Protein AF-W1XRI5-F1 (afdb_monomer_lite)

Foldseek 3Di:
DDDDDDPDVVDPPVVDPDVVRDDDDDDDDDPPVVQPDFDDDDPFKTKRWDQDPVGIDIDMDGPDDDPPDDDDD

Sequence (73 aa):
ELMTGIFADNQPDFTWLDAYEEKRFEQYFLPYHSLGMVQNASRDAVIKLQRSERGIEWGLYAISPLNGYRLAI

Radius of gyration: 17.69 Å; chains: 1; bounding box: 40×35×48 Å

Structure (mmCIF, N/CA/C/O backbone):
data_AF-W1XRI5-F1
#
_entry.id   AF-W1XRI5-F1
#
loop_
_atom_site.group_PDB
_atom_site.id
_atom_site.type_symbol
_atom_site.label_atom_id
_atom_site.label_alt_id
_atom_site.label_comp_id
_atom_site.label_asym_id
_atom_site.label_entity_id
_atom_site.label_seq_id
_atom_site.pdbx_PDB_ins_code
_atom_site.Cartn_x
_atom_site.Cartn_y
_atom_site.Cartn_z
_atom_site.occupancy
_atom_site.B_iso_or_equiv
_at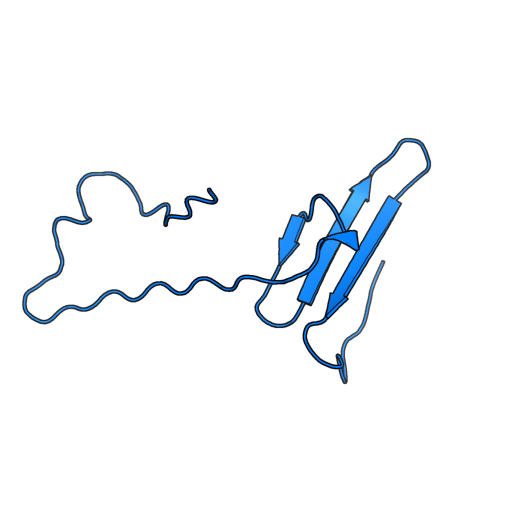om_site.auth_seq_id
_atom_site.auth_comp_id
_atom_site.auth_asym_id
_atom_site.auth_atom_id
_atom_site.pdbx_PDB_model_num
ATOM 1 N N . GLU A 1 1 ? -0.995 19.353 -3.636 1.00 53.88 1 GLU A N 1
ATOM 2 C CA . GLU A 1 1 ? -0.472 18.323 -4.558 1.00 53.88 1 GLU A CA 1
ATOM 3 C C . GLU A 1 1 ? -0.023 17.118 -3.747 1.00 53.88 1 GLU A C 1
ATOM 5 O O . GLU A 1 1 ? 0.451 17.309 -2.632 1.00 53.88 1 GLU A O 1
ATOM 10 N N . LEU A 1 2 ? -0.215 15.902 -4.263 1.00 67.25 2 LEU A N 1
ATOM 11 C CA . LEU A 1 2 ? 0.288 14.671 -3.652 1.00 67.25 2 LEU A CA 1
ATOM 12 C C . LEU A 1 2 ? 1.484 14.201 -4.483 1.00 67.25 2 LEU A C 1
ATOM 14 O O . LEU A 1 2 ? 1.304 13.692 -5.586 1.00 67.25 2 LEU A O 1
ATOM 18 N N . MET A 1 3 ? 2.696 14.408 -3.975 1.00 75.69 3 MET A N 1
ATOM 19 C CA . MET A 1 3 ? 3.905 13.859 -4.583 1.00 75.69 3 MET A CA 1
ATOM 20 C C . MET A 1 3 ? 4.132 12.465 -4.016 1.00 75.69 3 MET A C 1
ATOM 22 O O . MET A 1 3 ? 4.271 12.285 -2.809 1.00 75.69 3 MET A O 1
ATOM 26 N N . THR A 1 4 ? 4.131 11.476 -4.897 1.00 75.81 4 THR A N 1
ATOM 27 C CA . THR A 1 4 ? 4.443 10.093 -4.556 1.00 75.81 4 THR A CA 1
ATOM 28 C C . THR A 1 4 ? 5.734 9.715 -5.267 1.00 75.81 4 THR A C 1
ATOM 30 O O . THR A 1 4 ? 6.049 10.237 -6.334 1.00 75.81 4 THR A O 1
ATOM 33 N N . GLY A 1 5 ? 6.507 8.830 -4.660 1.00 71.81 5 GLY A N 1
ATOM 34 C CA . GLY A 1 5 ? 7.773 8.364 -5.202 1.00 71.81 5 GLY A CA 1
ATOM 35 C C . GLY A 1 5 ? 8.045 6.957 -4.707 1.00 71.81 5 GLY A C 1
ATOM 36 O O . GLY A 1 5 ? 7.284 6.408 -3.908 1.00 71.81 5 GLY A O 1
ATOM 37 N N . ILE A 1 6 ? 9.124 6.369 -5.191 1.00 72.56 6 ILE A N 1
ATOM 38 C CA . ILE A 1 6 ? 9.623 5.097 -4.691 1.00 72.56 6 ILE A CA 1
ATOM 39 C C . ILE A 1 6 ? 10.847 5.377 -3.817 1.00 72.56 6 ILE A C 1
ATOM 41 O O . ILE A 1 6 ? 11.717 6.159 -4.193 1.00 72.56 6 ILE A O 1
ATOM 45 N N . PHE A 1 7 ? 10.908 4.751 -2.643 1.00 64.50 7 PHE A N 1
ATOM 46 C CA . PHE A 1 7 ? 12.156 4.639 -1.898 1.00 64.50 7 PHE A CA 1
ATOM 47 C C . PHE A 1 7 ? 12.877 3.401 -2.433 1.00 64.50 7 PHE A C 1
ATOM 49 O O . PHE A 1 7 ? 12.578 2.281 -2.026 1.00 64.50 7 PHE A O 1
ATOM 56 N N . ALA A 1 8 ? 13.739 3.597 -3.427 1.00 61.38 8 ALA A N 1
ATOM 57 C CA . ALA A 1 8 ? 14.721 2.588 -3.811 1.00 61.38 8 ALA A CA 1
ATOM 58 C C . ALA A 1 8 ? 15.972 2.785 -2.949 1.00 61.38 8 ALA A C 1
ATOM 60 O O . ALA A 1 8 ? 16.192 3.892 -2.453 1.00 61.38 8 ALA A O 1
ATOM 61 N N . ASP A 1 9 ? 16.757 1.727 -2.746 1.00 61.25 9 ASP A N 1
ATOM 62 C CA . ASP A 1 9 ? 18.006 1.788 -1.982 1.00 61.25 9 ASP A CA 1
ATOM 63 C C . ASP A 1 9 ? 18.904 2.899 -2.562 1.00 61.25 9 ASP A C 1
ATOM 65 O O . ASP A 1 9 ? 19.398 2.808 -3.683 1.00 61.25 9 ASP A O 1
ATOM 69 N N . ASN A 1 10 ? 18.976 4.036 -1.863 1.00 58.50 10 ASN A N 1
ATOM 70 C CA . ASN A 1 10 ? 19.433 5.320 -2.407 1.00 58.50 10 ASN A CA 1
ATOM 71 C C . ASN A 1 10 ? 20.952 5.514 -2.244 1.00 58.50 10 ASN A C 1
ATOM 73 O O . ASN A 1 10 ? 21.434 6.561 -1.804 1.00 58.50 10 ASN A O 1
ATOM 77 N N . GLN A 1 11 ? 21.722 4.492 -2.586 1.00 54.94 11 GLN A N 1
ATOM 78 C CA . GLN A 1 11 ? 23.144 4.609 -2.905 1.00 54.94 11 GLN A CA 1
ATOM 79 C C . GLN A 1 11 ? 23.285 4.179 -4.370 1.00 54.94 11 GLN A C 1
ATOM 81 O O . GLN A 1 11 ? 22.554 3.307 -4.813 1.00 54.94 11 GLN A O 1
ATOM 86 N N . PRO A 1 12 ? 24.094 4.894 -5.157 1.00 55.22 12 PRO A N 1
ATOM 87 C CA . PRO A 1 12 ? 23.702 5.647 -6.351 1.00 55.22 12 PRO A CA 1
ATOM 88 C C . PRO A 1 12 ? 23.215 4.789 -7.543 1.00 55.22 12 PRO A C 1
ATOM 90 O O . PRO A 1 12 ? 23.795 4.861 -8.621 1.00 55.22 12 PRO A O 1
ATOM 93 N N . ASP A 1 13 ? 22.126 4.028 -7.414 1.00 54.38 13 ASP A N 1
ATOM 94 C CA . ASP A 1 13 ? 21.836 2.933 -8.356 1.00 54.38 13 ASP A CA 1
ATOM 95 C C . ASP A 1 13 ? 20.485 3.032 -9.087 1.00 54.38 13 ASP A C 1
ATOM 97 O O . ASP A 1 13 ? 20.063 2.090 -9.751 1.00 54.38 13 ASP A O 1
ATOM 101 N N . PHE A 1 14 ? 19.852 4.213 -9.131 1.00 50.62 14 PHE A N 1
ATOM 102 C CA . PHE A 1 14 ? 19.030 4.526 -10.319 1.00 50.62 14 PHE A CA 1
ATOM 103 C C . PHE A 1 14 ? 19.898 4.708 -11.580 1.00 50.62 14 PHE A C 1
ATOM 105 O O . PHE A 1 14 ? 19.372 4.796 -12.687 1.00 50.62 14 PHE A O 1
ATOM 112 N N . THR A 1 15 ? 21.223 4.758 -11.411 1.00 52.62 15 THR A N 1
ATOM 113 C CA . THR A 1 15 ? 22.226 4.967 -12.462 1.00 52.62 15 THR A CA 1
ATOM 114 C C . THR A 1 15 ? 22.560 3.697 -13.257 1.00 52.62 15 THR A C 1
ATOM 116 O O . THR A 1 15 ? 23.239 3.800 -14.274 1.00 52.62 15 THR A O 1
ATOM 119 N N . TRP A 1 16 ? 22.070 2.519 -12.853 1.00 63.38 16 TRP A N 1
ATOM 120 C CA . TRP A 1 16 ? 22.375 1.247 -13.521 1.00 63.38 16 TRP A CA 1
ATOM 121 C C . TRP A 1 16 ? 21.089 0.509 -13.897 1.00 63.38 16 TRP A C 1
ATOM 123 O O . TRP A 1 16 ? 20.695 -0.471 -13.274 1.00 63.38 16 TRP A O 1
ATOM 133 N N . LEU A 1 17 ? 20.397 1.033 -14.907 1.00 72.50 17 LEU A N 1
ATOM 134 C CA . LEU A 1 17 ? 19.646 0.166 -15.808 1.00 72.50 17 LEU A CA 1
ATOM 135 C C . LEU A 1 17 ? 20.674 -0.393 -16.793 1.00 72.50 17 LEU A C 1
ATOM 137 O O . LEU A 1 17 ? 21.293 0.386 -17.525 1.00 72.50 17 LEU A O 1
ATOM 141 N N . ASP A 1 18 ? 20.890 -1.706 -16.792 1.00 82.12 18 ASP A N 1
ATOM 142 C CA . ASP A 1 18 ? 21.742 -2.343 -17.793 1.00 82.12 18 ASP A CA 1
ATOM 143 C C . ASP A 1 18 ? 21.173 -2.123 -19.205 1.00 82.12 18 ASP A C 1
ATOM 145 O O . ASP A 1 18 ? 20.005 -1.767 -19.403 1.00 82.12 18 ASP A O 1
ATOM 149 N N . ALA A 1 19 ? 22.001 -2.334 -20.231 1.00 87.81 19 ALA A N 1
ATOM 150 C CA . ALA A 1 19 ? 21.520 -2.271 -21.605 1.00 87.81 19 ALA A CA 1
ATOM 151 C C . ALA A 1 19 ? 20.337 -3.240 -21.784 1.00 87.81 19 ALA A C 1
ATOM 153 O O . ALA A 1 19 ? 20.482 -4.444 -21.577 1.00 87.81 19 ALA A O 1
ATOM 154 N N . TYR A 1 20 ? 19.191 -2.698 -22.207 1.00 89.06 20 TYR A N 1
ATOM 155 C CA . TYR A 1 20 ? 17.914 -3.409 -22.358 1.00 89.06 20 TYR A CA 1
ATOM 156 C C . TYR A 1 20 ? 17.199 -3.805 -21.047 1.00 89.06 20 TYR A C 1
ATOM 158 O O . TYR A 1 20 ? 16.273 -4.614 -21.095 1.00 89.06 20 TYR A O 1
ATOM 166 N N . GLU A 1 21 ? 17.560 -3.229 -19.896 1.00 87.75 21 GLU A N 1
ATOM 167 C CA . GLU A 1 21 ? 16.831 -3.424 -18.635 1.00 87.75 21 GLU A CA 1
ATOM 168 C C . GLU A 1 21 ? 15.655 -2.439 -18.475 1.00 87.75 21 GLU A C 1
ATOM 170 O O . GLU A 1 21 ? 15.783 -1.240 -18.726 1.00 87.75 21 GLU A O 1
ATOM 175 N N . GLU A 1 22 ? 14.508 -2.939 -17.996 1.00 86.62 22 GLU A N 1
ATOM 176 C CA . GLU A 1 22 ? 13.344 -2.140 -17.595 1.00 86.62 22 GLU A CA 1
ATOM 177 C C . GLU A 1 22 ? 13.002 -2.407 -16.122 1.00 86.62 22 GLU A C 1
ATOM 179 O O . GLU A 1 22 ? 12.859 -3.556 -15.699 1.00 86.62 22 GLU A O 1
ATOM 184 N N . LYS A 1 23 ? 12.795 -1.338 -15.344 1.00 82.81 23 LYS A N 1
ATOM 185 C CA . LYS A 1 23 ? 12.203 -1.413 -14.002 1.00 82.81 23 LYS A CA 1
ATOM 186 C C . LYS A 1 23 ? 10.832 -0.740 -14.013 1.00 82.81 23 LYS A C 1
ATOM 188 O O . LYS A 1 23 ? 10.707 0.418 -14.405 1.00 82.81 23 LYS A O 1
ATOM 193 N N . ARG A 1 24 ? 9.808 -1.448 -13.531 1.00 83.56 24 ARG A N 1
ATOM 194 C CA . ARG A 1 24 ? 8.428 -0.950 -13.429 1.00 83.56 24 ARG A CA 1
ATOM 195 C C . ARG A 1 24 ? 8.046 -0.726 -11.973 1.00 83.56 24 ARG A C 1
ATOM 197 O O . ARG A 1 24 ? 8.223 -1.610 -11.139 1.00 83.56 24 ARG A O 1
ATOM 204 N N . PHE A 1 25 ? 7.457 0.430 -11.691 1.00 84.25 25 PHE A N 1
ATOM 205 C CA . PHE A 1 25 ? 6.758 0.691 -10.438 1.00 84.25 25 PHE A CA 1
ATOM 206 C C . PHE A 1 25 ? 5.284 0.973 -10.731 1.00 84.25 25 PHE A C 1
ATOM 208 O O . PHE A 1 25 ? 4.934 1.496 -11.788 1.00 84.25 25 PHE A O 1
ATOM 215 N N . GLU A 1 26 ? 4.413 0.618 -9.792 1.00 86.88 26 GLU A N 1
ATOM 216 C CA . GLU A 1 26 ? 2.975 0.844 -9.903 1.00 86.88 26 GLU A CA 1
ATOM 217 C C . GLU A 1 26 ? 2.461 1.448 -8.603 1.00 86.88 26 GLU A C 1
ATOM 219 O O . GLU A 1 26 ? 2.849 1.024 -7.514 1.00 86.88 26 GLU A O 1
ATOM 224 N N . GLN A 1 27 ? 1.571 2.427 -8.719 1.00 88.06 27 GLN A N 1
ATOM 225 C CA . GLN A 1 27 ? 0.929 3.080 -7.585 1.00 88.06 27 GLN A CA 1
ATOM 226 C C . GLN A 1 27 ? -0.584 3.004 -7.753 1.00 88.06 27 GLN A C 1
ATOM 228 O O . GLN A 1 27 ? -1.119 3.289 -8.824 1.00 88.06 27 GLN A O 1
ATOM 233 N N . TYR A 1 28 ? -1.266 2.627 -6.676 1.00 88.38 28 TYR A N 1
ATOM 234 C CA . TYR A 1 28 ? -2.717 2.499 -6.635 1.00 88.38 28 TYR A CA 1
ATOM 235 C C . TYR A 1 28 ? -3.283 3.579 -5.721 1.00 88.38 28 TYR A C 1
ATOM 237 O O . TYR A 1 28 ? -2.985 3.611 -4.528 1.00 88.38 28 TYR A O 1
ATOM 245 N N . PHE A 1 29 ? -4.108 4.461 -6.282 1.00 88.56 29 PHE A N 1
ATOM 246 C CA . PHE A 1 29 ? -4.801 5.502 -5.531 1.00 88.56 29 PHE A CA 1
ATOM 247 C C . PHE A 1 29 ? -6.201 5.014 -5.173 1.00 88.56 29 PHE A C 1
ATOM 249 O O . PHE A 1 29 ? -7.029 4.772 -6.050 1.00 88.56 29 PHE A O 1
ATOM 256 N N . LEU A 1 30 ? -6.451 4.847 -3.876 1.00 88.75 30 LEU A N 1
ATOM 257 C CA . LEU A 1 30 ? -7.672 4.247 -3.349 1.00 88.75 30 LEU A CA 1
ATOM 258 C C . LEU A 1 30 ? -8.493 5.294 -2.577 1.00 88.75 30 LEU A C 1
ATOM 260 O O . LEU A 1 30 ? -7.927 6.004 -1.744 1.00 88.75 30 LEU A O 1
ATOM 264 N N . PRO A 1 31 ? -9.818 5.400 -2.785 1.00 87.88 31 PRO A N 1
ATOM 265 C CA . PRO A 1 31 ? -10.642 6.423 -2.141 1.00 87.88 31 PRO A CA 1
ATOM 266 C C . PRO A 1 31 ? -11.110 5.995 -0.733 1.00 87.88 31 PRO A C 1
ATOM 268 O O . PRO A 1 31 ? -12.303 5.956 -0.446 1.00 87.88 31 PRO A O 1
ATOM 271 N N . TYR A 1 32 ? -10.179 5.690 0.178 1.00 89.19 32 TYR A N 1
ATOM 272 C CA . TYR A 1 32 ? -10.475 5.192 1.536 1.00 89.19 32 TYR A CA 1
ATOM 273 C C . TYR A 1 32 ? -10.657 6.293 2.601 1.00 89.19 32 TYR A C 1
ATOM 275 O O . TYR A 1 32 ? -10.449 6.048 3.788 1.00 89.19 32 TYR A O 1
ATOM 283 N N . HIS A 1 33 ? -11.051 7.510 2.211 1.00 82.94 33 HIS A N 1
ATOM 284 C CA . HIS A 1 33 ? -11.056 8.704 3.077 1.00 82.94 33 HIS A CA 1
ATOM 285 C C . HIS A 1 33 ? -11.705 8.492 4.463 1.00 82.94 33 HIS A C 1
ATOM 287 O O . HIS A 1 33 ? -11.220 9.022 5.459 1.00 82.94 33 HIS A O 1
ATOM 293 N N . SER A 1 34 ? -12.766 7.683 4.556 1.00 84.50 34 SER A N 1
ATOM 294 C CA . SER A 1 34 ? -13.466 7.399 5.817 1.00 84.50 34 SER A CA 1
ATOM 295 C C . SER A 1 34 ? -12.637 6.634 6.858 1.00 84.50 34 SER A C 1
ATOM 297 O O . SER A 1 34 ? -12.979 6.678 8.036 1.00 84.50 34 SER A O 1
ATOM 299 N N . LEU A 1 35 ? -11.567 5.932 6.462 1.00 88.88 35 LEU A N 1
ATOM 300 C CA . LEU A 1 35 ? -10.706 5.184 7.388 1.00 88.88 35 LEU A CA 1
ATOM 301 C C . LEU A 1 35 ? -9.650 6.059 8.080 1.00 88.88 35 LEU A C 1
ATOM 303 O O . LEU A 1 35 ? -9.120 5.659 9.117 1.00 88.88 35 LEU A O 1
ATOM 307 N N . GLY A 1 36 ? -9.346 7.245 7.547 1.00 87.44 36 GLY A N 1
ATOM 308 C CA . GLY A 1 36 ? -8.283 8.103 8.070 1.00 87.44 36 GLY A CA 1
ATOM 309 C C . GLY A 1 36 ? -6.891 7.484 7.896 1.00 87.44 36 GLY A C 1
ATOM 310 O O . GLY A 1 36 ? -6.538 7.032 6.808 1.00 87.44 36 GLY A O 1
ATOM 311 N N . MET A 1 37 ? -6.079 7.489 8.960 1.00 87.44 37 MET A N 1
ATOM 312 C CA . MET A 1 37 ? -4.728 6.922 8.926 1.00 87.44 37 MET A CA 1
ATOM 313 C C . MET A 1 37 ? -4.773 5.391 8.972 1.00 87.44 37 MET A C 1
ATOM 315 O O . MET A 1 37 ? -5.266 4.797 9.934 1.00 87.44 37 MET A O 1
ATOM 319 N N . VAL A 1 38 ? -4.220 4.767 7.934 1.00 90.75 38 VAL A N 1
ATOM 320 C CA . VAL A 1 38 ? -4.215 3.313 7.727 1.00 90.75 38 VAL A CA 1
ATOM 321 C C . VAL A 1 38 ? -2.799 2.768 7.869 1.00 90.75 38 VAL A C 1
ATOM 323 O O . VAL A 1 38 ? -1.833 3.451 7.537 1.00 90.75 38 VAL A O 1
ATOM 326 N N . GLN A 1 39 ? -2.673 1.552 8.399 1.00 89.25 39 GLN A N 1
ATOM 327 C CA . GLN A 1 39 ? -1.377 0.926 8.689 1.00 89.25 39 GLN A CA 1
ATOM 328 C C . GLN A 1 39 ? -0.986 -0.092 7.619 1.00 89.25 39 GLN A C 1
ATOM 330 O O . GLN A 1 39 ? 0.198 -0.360 7.441 1.00 89.25 39 GLN A O 1
ATOM 335 N N . ASN A 1 40 ? -1.967 -0.673 6.922 1.00 90.94 40 ASN A N 1
ATOM 336 C CA . ASN A 1 40 ? -1.716 -1.675 5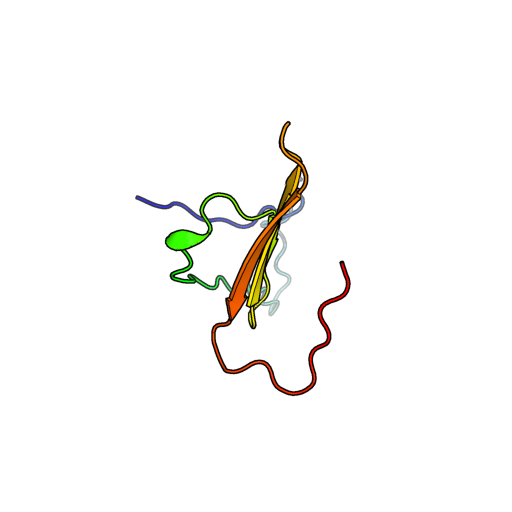.900 1.00 90.94 40 ASN A CA 1
ATOM 337 C C . ASN A 1 40 ? -2.716 -1.549 4.744 1.00 90.94 40 ASN A C 1
ATOM 339 O O . ASN A 1 40 ? -3.901 -1.282 4.955 1.00 90.94 40 ASN A O 1
ATOM 343 N N . ALA A 1 41 ? -2.233 -1.739 3.521 1.00 91.06 41 ALA A N 1
ATOM 344 C CA . ALA A 1 41 ? -3.028 -1.647 2.307 1.00 91.06 41 ALA A CA 1
ATOM 345 C C . ALA A 1 41 ? -2.474 -2.586 1.233 1.00 91.06 41 ALA A C 1
ATOM 347 O O . ALA A 1 41 ? -1.263 -2.753 1.097 1.00 91.06 41 ALA A O 1
ATOM 348 N N . SER A 1 42 ? -3.372 -3.167 0.445 1.00 91.06 42 SER A N 1
ATOM 349 C CA . SER A 1 42 ? -3.066 -3.928 -0.763 1.00 91.06 42 SER A CA 1
ATOM 350 C C . SER A 1 42 ? -3.894 -3.409 -1.944 1.00 91.06 42 SER A C 1
ATOM 352 O O . SER A 1 42 ? -4.635 -2.432 -1.827 1.00 91.06 42 SER A O 1
ATOM 354 N N . ARG A 1 43 ? -3.787 -4.085 -3.095 1.00 90.44 43 ARG A N 1
ATOM 355 C CA . ARG A 1 43 ? -4.642 -3.841 -4.271 1.00 90.44 43 ARG A CA 1
ATOM 356 C C . ARG A 1 43 ? -6.097 -4.263 -4.067 1.00 90.44 43 ARG A C 1
ATOM 358 O O . ARG A 1 43 ? -6.921 -3.932 -4.910 1.00 90.44 43 ARG A O 1
ATOM 365 N N . ASP A 1 44 ? -6.398 -4.981 -2.987 1.00 91.38 44 ASP A N 1
ATOM 366 C CA . ASP A 1 44 ? -7.721 -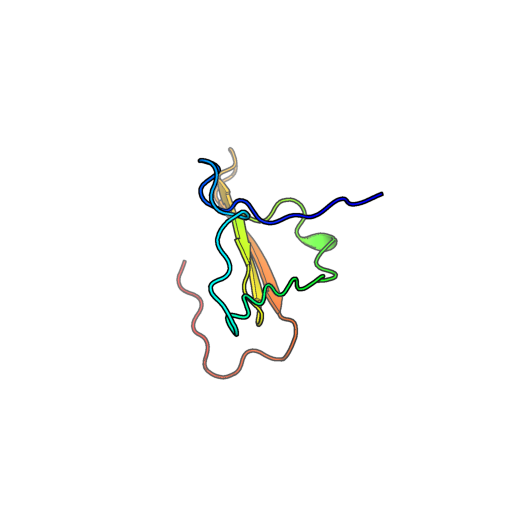5.560 -2.737 1.00 91.38 44 ASP A CA 1
ATOM 367 C C . ASP A 1 44 ? -8.444 -4.848 -1.590 1.00 91.38 44 ASP A C 1
ATOM 369 O O . ASP A 1 44 ? -9.657 -4.619 -1.651 1.00 91.38 44 ASP A O 1
ATOM 373 N N . ALA A 1 45 ? -7.700 -4.481 -0.540 1.00 91.69 45 ALA A N 1
ATOM 374 C CA . ALA A 1 45 ? -8.266 -3.878 0.655 1.00 91.69 45 ALA A CA 1
ATOM 375 C C . ALA A 1 45 ? -7.283 -2.978 1.415 1.00 91.69 45 ALA A C 1
ATOM 377 O O . ALA A 1 45 ? -6.065 -3.123 1.339 1.00 91.69 45 ALA A O 1
ATOM 378 N N . VAL A 1 46 ? -7.848 -2.079 2.216 1.00 93.94 46 VAL A N 1
ATOM 379 C CA . VAL A 1 46 ? -7.148 -1.205 3.158 1.00 93.94 46 VAL A CA 1
ATOM 380 C C . VAL A 1 46 ? -7.634 -1.524 4.565 1.00 93.94 46 VAL A C 1
ATOM 382 O O . VAL A 1 4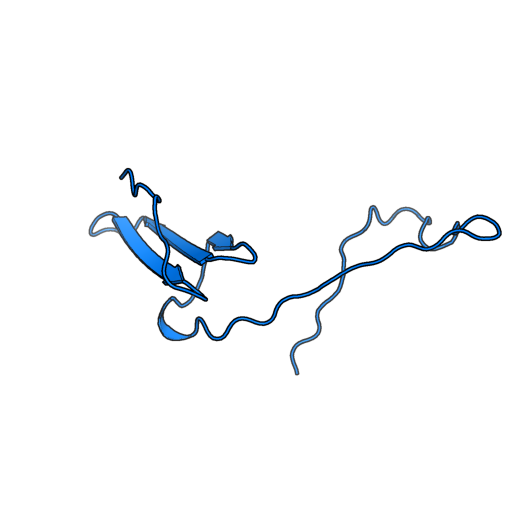6 ? -8.842 -1.578 4.801 1.00 93.94 46 VAL A O 1
ATOM 385 N N . ILE A 1 47 ? -6.703 -1.729 5.497 1.00 92.12 47 ILE A N 1
ATOM 386 C CA . ILE A 1 47 ? -6.997 -2.092 6.885 1.00 92.12 47 ILE A CA 1
ATOM 387 C C . ILE A 1 47 ? -6.423 -1.036 7.829 1.00 92.12 47 ILE A C 1
ATOM 389 O O . ILE A 1 47 ? -5.249 -0.660 7.758 1.00 92.12 47 ILE A O 1
ATOM 393 N N . LYS A 1 48 ? -7.271 -0.598 8.760 1.00 92.56 48 LYS A N 1
AT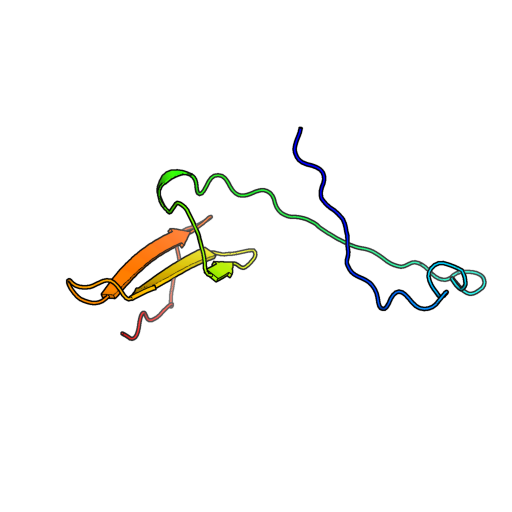OM 394 C CA . LYS A 1 48 ? -6.883 0.166 9.942 1.00 92.56 48 LYS A CA 1
ATOM 395 C C . LYS A 1 48 ? -6.920 -0.747 11.162 1.00 92.56 48 LYS A C 1
ATOM 397 O O . LYS A 1 48 ? -7.922 -1.421 11.391 1.00 92.56 48 LYS A O 1
ATOM 402 N N . LEU A 1 49 ? -5.861 -0.706 11.963 1.00 91.62 49 LEU A N 1
ATOM 403 C CA . LEU A 1 49 ? -5.815 -1.278 13.303 1.00 91.62 49 LEU A CA 1
ATOM 404 C C . LEU A 1 49 ? -4.993 -0.349 14.197 1.00 91.62 49 LEU A C 1
ATOM 406 O O . LEU A 1 49 ? -3.775 -0.248 14.061 1.00 91.62 49 LEU A O 1
ATOM 410 N N . GLN A 1 50 ? -5.669 0.351 15.101 1.00 90.88 50 GLN A N 1
ATOM 411 C CA . GLN A 1 50 ? -5.057 1.347 15.968 1.00 90.88 50 GLN A CA 1
ATOM 412 C C . GLN A 1 50 ? -5.503 1.137 17.411 1.00 90.88 50 GLN A C 1
ATOM 414 O O . GLN A 1 50 ? -6.685 0.974 17.702 1.00 90.88 50 GLN A O 1
ATOM 419 N N . ARG A 1 51 ? -4.544 1.176 18.335 1.00 91.81 51 ARG A N 1
ATOM 420 C CA . ARG A 1 51 ? -4.834 1.166 19.768 1.00 91.81 51 ARG A CA 1
ATOM 421 C C . ARG A 1 51 ? -5.162 2.585 20.236 1.00 91.81 51 ARG A C 1
ATOM 423 O O . ARG A 1 51 ? -4.412 3.513 19.942 1.00 91.81 51 ARG A O 1
ATOM 430 N N . SER A 1 52 ? -6.253 2.735 20.977 1.00 91.69 52 SER A N 1
ATOM 431 C CA . SER A 1 52 ? -6.646 3.958 21.680 1.00 91.69 52 SER A CA 1
ATOM 432 C C . SER A 1 52 ? -6.835 3.669 23.173 1.00 91.69 52 SER A C 1
ATOM 434 O O . SER A 1 52 ? -6.809 2.516 23.609 1.00 91.69 52 SER A O 1
ATOM 436 N N . GLU A 1 53 ? -7.041 4.708 23.983 1.00 94.62 53 GLU A N 1
ATOM 437 C CA . GLU A 1 53 ? -7.343 4.553 25.418 1.00 94.62 53 GLU A CA 1
ATOM 438 C C . GLU A 1 53 ? -8.624 3.741 25.669 1.00 94.62 53 GLU A C 1
ATOM 440 O O . GLU A 1 53 ? -8.791 3.141 26.727 1.00 94.62 53 GLU A O 1
ATOM 445 N N . ARG A 1 54 ? -9.524 3.697 24.680 1.00 93.62 54 ARG A N 1
ATOM 446 C CA . ARG A 1 54 ? -10.820 3.011 24.748 1.00 93.62 54 ARG A CA 1
ATOM 447 C C . ARG A 1 54 ? -10.783 1.585 24.197 1.00 93.62 54 ARG A C 1
ATOM 449 O O . ARG A 1 54 ? -11.814 0.919 24.200 1.00 93.62 54 ARG A O 1
ATOM 456 N N . GLY A 1 55 ? -9.627 1.116 23.726 1.00 92.50 55 GLY A N 1
ATOM 457 C CA . GLY A 1 55 ? -9.456 -0.227 23.177 1.00 92.50 55 GLY A CA 1
ATOM 458 C C . GLY A 1 55 ? -8.830 -0.222 21.787 1.00 92.50 55 GLY A C 1
ATOM 459 O O . GLY A 1 55 ? -7.868 0.497 21.528 1.00 92.50 55 GLY A O 1
ATOM 460 N N . ILE A 1 56 ? -9.339 -1.077 20.903 1.00 91.44 56 ILE A N 1
ATOM 461 C CA . ILE A 1 56 ? -8.848 -1.211 19.531 1.00 91.44 56 ILE A CA 1
ATOM 462 C C . ILE A 1 56 ? -9.876 -0.608 18.578 1.00 91.44 56 ILE A C 1
ATOM 464 O O . ILE A 1 56 ? -11.020 -1.053 18.516 1.00 91.44 56 ILE A O 1
ATOM 468 N N . GLU A 1 57 ? -9.444 0.380 17.805 1.00 91.25 57 GLU A N 1
ATOM 469 C CA . GLU A 1 57 ? -10.179 0.911 16.666 1.00 91.25 57 GLU A CA 1
ATOM 470 C C . GLU A 1 57 ? -9.706 0.213 15.399 1.00 91.25 57 GLU A C 1
ATOM 472 O O . GLU A 1 57 ? -8.515 0.223 15.073 1.00 91.25 57 GLU A O 1
ATOM 477 N N . TRP A 1 58 ? -10.641 -0.368 14.658 1.00 90.81 58 TRP A N 1
ATOM 478 C CA . TRP A 1 58 ? -10.346 -1.050 13.408 1.00 90.81 58 TRP A CA 1
ATOM 479 C C . TRP A 1 58 ? -11.294 -0.604 12.299 1.00 90.81 58 TRP A C 1
ATOM 481 O O . TRP A 1 58 ? -12.370 -0.064 12.555 1.00 90.81 58 TRP A O 1
ATOM 491 N N . GLY A 1 59 ? -10.877 -0.810 11.054 1.00 91.75 59 GLY A N 1
ATOM 492 C CA . GLY A 1 59 ? -11.692 -0.519 9.884 1.00 91.75 59 GLY A CA 1
ATOM 493 C C . GLY A 1 59 ? -11.158 -1.210 8.637 1.00 91.75 59 GLY A C 1
ATOM 494 O O . GLY A 1 59 ? -9.970 -1.513 8.546 1.00 91.75 59 GLY A O 1
ATOM 495 N N . LEU A 1 60 ? -12.053 -1.470 7.688 1.00 91.69 60 LEU A N 1
ATOM 496 C CA . LEU A 1 60 ? -11.768 -2.175 6.443 1.00 91.69 60 LEU A CA 1
ATOM 497 C C . LEU A 1 60 ? -12.437 -1.434 5.283 1.00 91.69 60 LEU A C 1
ATOM 499 O O . LEU A 1 60 ? -13.628 -1.134 5.346 1.00 91.69 60 LEU A O 1
ATOM 503 N N . TYR A 1 61 ? -11.680 -1.172 4.224 1.00 92.94 61 TYR A N 1
ATOM 504 C CA . TYR A 1 61 ? -12.196 -0.703 2.942 1.00 92.94 61 TYR A CA 1
ATOM 505 C C . TYR A 1 61 ? -11.790 -1.714 1.883 1.00 92.94 61 TYR A C 1
ATOM 507 O O . TYR A 1 61 ? -10.601 -1.964 1.700 1.00 92.94 61 TYR A O 1
ATOM 515 N N . ALA A 1 62 ? -12.769 -2.300 1.207 1.00 92.44 62 ALA A N 1
ATOM 516 C CA . ALA A 1 62 ? -12.538 -3.240 0.125 1.00 92.44 62 ALA A CA 1
ATOM 517 C C . ALA A 1 62 ? -12.875 -2.581 -1.210 1.00 92.44 62 ALA A C 1
ATOM 519 O O . ALA A 1 62 ? -13.904 -1.919 -1.339 1.00 92.44 62 ALA A O 1
ATOM 520 N N . ILE A 1 63 ? -12.012 -2.778 -2.202 1.00 91.38 63 ILE A N 1
ATOM 521 C CA . ILE A 1 63 ? -12.193 -2.207 -3.546 1.00 91.38 63 ILE A CA 1
ATOM 522 C C . ILE A 1 63 ? -13.243 -2.998 -4.334 1.00 91.38 63 ILE A C 1
ATOM 524 O O . ILE A 1 63 ? -13.929 -2.458 -5.199 1.00 91.38 63 ILE A O 1
ATOM 528 N N . SER A 1 64 ? -13.394 -4.280 -4.007 1.00 90.88 64 SER A N 1
ATOM 529 C CA . SER A 1 64 ? -14.422 -5.176 -4.530 1.00 90.88 64 SER A CA 1
ATOM 530 C C . SER A 1 64 ? -14.930 -6.098 -3.411 1.00 90.88 64 SER A C 1
ATOM 532 O O . SER A 1 64 ? -14.301 -6.163 -2.351 1.00 90.88 64 SER A O 1
ATOM 534 N N . PRO A 1 65 ? -16.066 -6.798 -3.590 1.00 90.81 65 PRO A N 1
ATOM 535 C CA . PRO A 1 65 ? -16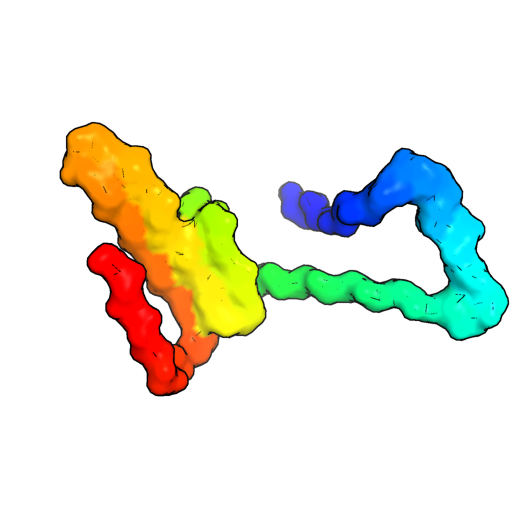.551 -7.751 -2.597 1.00 90.81 65 PRO A CA 1
ATOM 536 C C . PRO A 1 65 ? -15.492 -8.804 -2.238 1.00 90.81 65 PRO A C 1
ATOM 538 O O . PRO A 1 65 ? -15.028 -9.558 -3.092 1.00 90.81 65 PRO A O 1
ATOM 541 N N . LEU A 1 66 ? -15.136 -8.876 -0.955 1.00 86.50 66 LEU A N 1
ATOM 542 C CA . LEU A 1 66 ? -14.178 -9.851 -0.437 1.00 86.50 66 LEU A CA 1
ATOM 543 C C . LEU A 1 66 ? -14.876 -11.196 -0.198 1.00 86.50 66 LEU A C 1
ATOM 545 O O . LEU A 1 66 ? -15.480 -11.419 0.850 1.00 86.50 66 LEU A O 1
ATOM 549 N N . ASN A 1 67 ? -14.773 -12.111 -1.162 1.00 89.00 67 ASN A N 1
ATOM 550 C CA . ASN A 1 67 ? -15.306 -13.470 -1.044 1.00 89.00 67 ASN A CA 1
ATOM 551 C C . ASN A 1 67 ? -14.247 -14.436 -0.494 1.00 89.00 67 ASN A C 1
ATOM 553 O O . ASN A 1 67 ? -13.119 -14.452 -0.973 1.00 89.00 67 ASN A O 1
ATOM 557 N N . GLY A 1 68 ? -14.606 -15.266 0.490 1.00 85.81 68 GLY A N 1
ATOM 558 C CA . GLY A 1 68 ? -13.695 -16.278 1.048 1.00 85.81 68 GLY A CA 1
ATOM 559 C C . GLY A 1 68 ? -12.626 -15.743 2.011 1.00 85.81 68 GLY A C 1
ATOM 560 O O . GLY A 1 68 ? -11.706 -16.476 2.365 1.00 85.81 68 GLY A O 1
ATOM 561 N N . TYR A 1 69 ? -12.744 -14.492 2.464 1.00 82.00 69 TYR A N 1
ATOM 562 C CA . TYR A 1 69 ? -11.836 -13.900 3.449 1.00 82.00 69 TYR A CA 1
ATOM 563 C C . TYR A 1 69 ? -12.336 -14.136 4.880 1.00 82.00 69 TYR A C 1
ATOM 565 O O . TYR A 1 69 ? -13.538 -14.110 5.148 1.00 82.00 69 TYR A O 1
ATOM 573 N N . ARG A 1 70 ? -11.402 -14.327 5.818 1.00 84.12 70 ARG A N 1
ATOM 574 C CA . ARG A 1 70 ? -11.677 -14.421 7.258 1.00 84.12 70 ARG A CA 1
ATOM 575 C C . ARG A 1 70 ? -11.048 -13.234 7.975 1.00 84.12 70 ARG A C 1
ATOM 577 O O . ARG A 1 70 ? -9.838 -13.049 7.905 1.00 84.12 70 ARG A O 1
ATOM 584 N N . LEU A 1 71 ? -11.862 -12.488 8.717 1.00 79.44 71 LEU A N 1
ATOM 585 C CA . LEU A 1 71 ? -11.371 -11.521 9.694 1.00 79.44 71 LEU A CA 1
ATOM 586 C C . LEU A 1 71 ? -11.101 -12.248 11.020 1.00 79.44 71 LEU A C 1
ATOM 588 O O . LEU A 1 71 ? -11.985 -12.927 11.544 1.00 79.44 71 LEU A O 1
ATOM 592 N N . ALA A 1 72 ? -9.880 -12.132 11.539 1.00 78.81 72 ALA A N 1
ATOM 593 C CA . ALA A 1 72 ? -9.492 -12.615 12.862 1.00 78.81 72 ALA A CA 1
ATOM 594 C C . ALA A 1 72 ? -8.987 -11.419 13.676 1.00 78.81 72 ALA A C 1
ATOM 596 O O . ALA A 1 72 ? -8.125 -10.682 13.197 1.00 78.81 72 ALA A O 1
ATOM 597 N N . ILE A 1 73 ? -9.568 -11.220 14.859 1.00 72.62 73 ILE A N 1
ATOM 598 C CA . ILE A 1 73 ? -9.303 -10.101 15.772 1.00 72.62 73 ILE A CA 1
ATOM 599 C C . ILE A 1 73 ? -9.028 -10.674 17.156 1.00 72.62 73 ILE A C 1
ATOM 601 O O . ILE A 1 73 ? -9.738 -11.644 17.513 1.00 72.62 73 ILE A O 1
#

pLDDT: mean 82.53, std 12.2, range [50.62, 94.62]

Organism: NCBI:txid408170

Secondary structure (DSSP, 8-state):
---------TTT-TT-PPTT------------GGG-S-SEE-SSEEEEEEEETTEEEEEEEESS---S-----